Protein AF-V8N3Z1-F1 (afdb_monomer_lite)

Organism: Ophiophagus hannah (NCBI:txid8665)

pLDDT: mean 94.0, std 4.14, range [64.0, 97.62]

Radius of gyration: 14.52 Å; chains: 1; bounding box: 36×22×40 Å

Structure (mmCIF, N/CA/C/O backbone):
data_AF-V8N3Z1-F1
#
_entry.id   AF-V8N3Z1-F1
#
loop_
_atom_site.group_PDB
_atom_site.id
_atom_site.type_symbol
_atom_site.label_atom_id
_atom_site.label_alt_id
_atom_site.label_comp_id
_atom_site.label_asym_id
_atom_site.label_entity_id
_atom_site.label_seq_id
_atom_site.pdbx_PDB_ins_code
_atom_site.Cartn_x
_atom_site.Cartn_y
_atom_site.Cartn_z
_atom_site.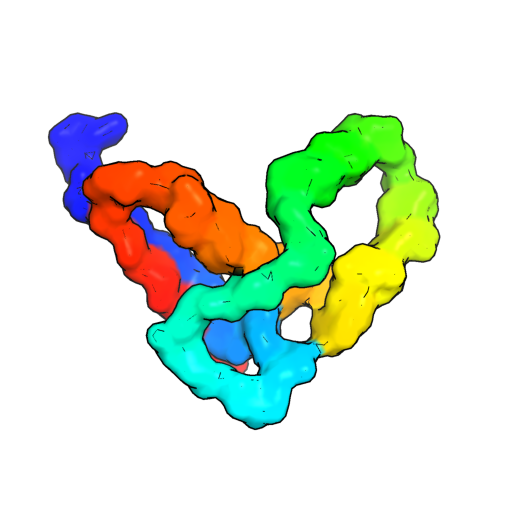occupancy
_atom_site.B_iso_or_equiv
_atom_site.auth_seq_id
_atom_site.auth_comp_id
_atom_site.auth_asym_id
_atom_site.auth_atom_id
_atom_site.pdbx_PDB_model_num
ATOM 1 N N . MET A 1 1 ? -5.528 6.542 21.474 1.00 79.56 1 MET A N 1
ATOM 2 C CA . MET A 1 1 ? -6.396 7.722 21.240 1.00 79.56 1 MET A CA 1
ATOM 3 C C . MET A 1 1 ? -7.759 7.444 21.866 1.00 79.56 1 MET A C 1
ATOM 5 O O . MET A 1 1 ? -8.368 6.463 21.483 1.00 79.56 1 MET A O 1
ATOM 9 N N . LYS A 1 2 ? -8.218 8.220 22.863 1.00 87.25 2 LYS A N 1
ATOM 10 C CA . LYS A 1 2 ? -9.425 7.871 23.658 1.00 87.25 2 LYS A CA 1
ATOM 11 C C . LYS A 1 2 ? -10.777 8.174 22.980 1.00 87.25 2 LYS A C 1
ATOM 13 O O . LYS A 1 2 ? -11.800 7.780 23.516 1.00 87.25 2 LYS A O 1
ATOM 18 N N . LYS A 1 3 ? -10.783 8.901 21.859 1.00 94.94 3 LYS A N 1
ATOM 19 C CA . LYS A 1 3 ? -11.986 9.307 21.100 1.00 94.94 3 LYS A CA 1
ATOM 20 C C . LYS A 1 3 ? -11.823 9.052 19.591 1.00 94.94 3 LYS A C 1
ATOM 22 O O . LYS A 1 3 ? -12.242 9.865 18.777 1.00 94.94 3 LYS A O 1
ATOM 27 N N . LEU A 1 4 ? -11.062 8.018 19.223 1.00 94.25 4 LEU A N 1
ATOM 28 C CA . LEU A 1 4 ? -10.862 7.662 17.818 1.00 94.25 4 LEU A CA 1
ATOM 29 C C . LEU A 1 4 ? -12.033 6.790 17.369 1.00 94.25 4 LEU A C 1
ATOM 31 O O . LEU A 1 4 ? -12.182 5.685 17.875 1.00 94.25 4 LEU A O 1
ATOM 35 N N . GLU A 1 5 ? -12.821 7.293 16.425 1.00 95.12 5 GLU A N 1
ATOM 36 C CA . GLU A 1 5 ? -14.001 6.590 15.906 1.00 95.12 5 GLU A CA 1
ATOM 37 C C . GLU A 1 5 ? -13.683 5.774 14.647 1.00 95.12 5 GLU A C 1
ATOM 39 O O . GLU A 1 5 ? -14.191 4.667 14.463 1.00 95.12 5 GLU A O 1
ATOM 44 N N . ALA A 1 6 ? -12.824 6.313 13.777 1.00 96.31 6 ALA A N 1
ATOM 45 C CA . ALA A 1 6 ? -12.417 5.674 12.535 1.00 96.31 6 ALA A CA 1
ATOM 46 C C . ALA A 1 6 ? -11.061 6.195 12.042 1.00 96.31 6 ALA A C 1
ATOM 48 O O . ALA A 1 6 ? -10.672 7.331 12.324 1.00 96.31 6 ALA A O 1
ATOM 49 N N . LEU A 1 7 ? -10.374 5.369 11.255 1.00 96.31 7 LEU A N 1
ATOM 50 C CA . LEU A 1 7 ? -9.220 5.750 10.447 1.00 96.31 7 LEU A CA 1
ATOM 51 C C . LEU A 1 7 ? -9.649 5.831 8.983 1.00 96.31 7 LEU A C 1
ATOM 53 O O . LEU A 1 7 ? -10.173 4.871 8.425 1.00 96.31 7 LEU A O 1
ATOM 57 N N . ILE A 1 8 ? -9.388 6.968 8.346 1.00 97.31 8 ILE A N 1
ATOM 58 C CA . ILE A 1 8 ? -9.641 7.146 6.917 1.00 97.31 8 ILE A CA 1
ATOM 59 C C . ILE A 1 8 ? -8.295 7.216 6.208 1.00 97.31 8 ILE A C 1
ATOM 61 O O . ILE A 1 8 ? -7.528 8.159 6.409 1.00 97.31 8 ILE A O 1
ATOM 65 N N . HIS A 1 9 ? -7.999 6.214 5.385 1.00 97.56 9 HIS A N 1
ATOM 66 C CA . HIS A 1 9 ? -6.812 6.215 4.545 1.00 97.56 9 HIS A CA 1
ATOM 67 C C . HIS A 1 9 ? -7.147 6.763 3.158 1.00 97.56 9 HIS A C 1
ATOM 69 O O . HIS A 1 9 ? -7.967 6.201 2.432 1.00 97.56 9 HIS A O 1
ATOM 75 N N . ILE A 1 10 ? -6.483 7.854 2.777 1.00 97.19 10 ILE A N 1
ATOM 76 C CA . ILE A 1 10 ? -6.589 8.412 1.429 1.00 97.19 10 ILE A CA 1
ATOM 77 C C . ILE A 1 10 ? -5.537 7.750 0.540 1.00 97.19 10 ILE A C 1
ATOM 79 O O . ILE A 1 10 ? -4.335 8.020 0.654 1.00 97.19 10 ILE A O 1
ATOM 83 N N . SER A 1 11 ? -6.004 6.876 -0.343 1.00 97.12 11 SER A N 1
ATOM 84 C CA . SER A 1 11 ? -5.207 6.208 -1.363 1.00 97.12 11 SER A CA 1
ATOM 85 C C . SER A 1 11 ? -5.325 6.956 -2.698 1.00 97.12 11 SER A C 1
ATOM 87 O O . SER A 1 11 ? -5.231 8.182 -2.730 1.00 97.12 11 SER A O 1
ATOM 89 N N . THR A 1 12 ? -5.490 6.242 -3.808 1.00 96.62 12 THR A N 1
ATOM 90 C CA . THR A 1 12 ? -5.674 6.779 -5.155 1.00 96.62 12 THR A CA 1
ATOM 91 C C . THR A 1 12 ? -6.366 5.740 -6.031 1.00 96.62 12 THR A C 1
ATOM 93 O O . THR A 1 12 ? -6.136 4.543 -5.866 1.00 96.62 12 THR A O 1
ATOM 96 N N . ALA A 1 13 ? -7.172 6.182 -6.998 1.00 95.38 13 ALA A N 1
ATOM 97 C CA . ALA A 1 13 ? -7.744 5.311 -8.027 1.00 95.38 13 ALA A CA 1
ATOM 98 C C . ALA A 1 13 ? -6.665 4.568 -8.845 1.00 95.38 13 ALA A C 1
ATOM 100 O O . ALA A 1 13 ? -6.933 3.520 -9.425 1.00 95.38 13 ALA A O 1
ATOM 101 N N . PHE A 1 14 ? -5.426 5.072 -8.848 1.00 94.94 14 PHE A N 1
ATOM 102 C CA . PHE A 1 14 ? -4.289 4.472 -9.545 1.00 94.94 14 PHE A CA 1
ATOM 103 C C . PHE A 1 14 ? -3.538 3.405 -8.727 1.00 94.94 14 PHE A C 1
ATOM 105 O O . PHE A 1 14 ? -2.545 2.870 -9.217 1.00 94.94 14 PHE A O 1
ATOM 112 N N . SER A 1 15 ? -3.964 3.065 -7.502 1.00 96.25 15 SER A N 1
ATOM 113 C CA . SER A 1 15 ? -3.225 2.119 -6.646 1.00 96.25 15 SER A CA 1
ATOM 114 C C . SER A 1 15 ? -3.134 0.725 -7.268 1.00 96.25 15 SER A C 1
ATOM 116 O O . SER A 1 15 ? -2.149 0.028 -7.075 1.00 96.25 15 SER A O 1
ATOM 118 N N . ASN A 1 16 ? -4.106 0.352 -8.099 1.00 96.19 16 ASN A N 1
ATOM 119 C CA . ASN A 1 16 ? -4.150 -0.925 -8.810 1.00 96.19 16 ASN A CA 1
ATOM 120 C C . ASN A 1 16 ? -4.132 -0.735 -10.338 1.00 96.19 16 ASN A C 1
ATOM 122 O O . ASN A 1 16 ? -4.756 -1.497 -11.074 1.00 96.19 16 ASN A O 1
ATOM 126 N N . CYS A 1 17 ? -3.437 0.303 -10.828 1.00 94.44 17 CYS A N 1
ATOM 127 C CA . CYS A 1 17 ? -3.376 0.650 -12.257 1.00 94.44 17 CYS A CA 1
ATOM 128 C C . CYS A 1 17 ? -2.639 -0.371 -13.142 1.00 94.44 17 CYS A C 1
ATOM 130 O O . CYS A 1 17 ? -2.723 -0.289 -14.364 1.00 94.44 17 CYS A O 1
ATOM 132 N N . ASN A 1 18 ? -1.979 -1.365 -12.546 1.00 94.19 18 ASN A N 1
ATOM 133 C CA . ASN A 1 18 ? -1.485 -2.557 -13.235 1.00 94.19 18 ASN A CA 1
ATOM 134 C C . ASN A 1 18 ? -2.618 -3.509 -13.683 1.00 94.19 18 ASN A C 1
ATOM 136 O O . ASN A 1 18 ? -2.372 -4.493 -14.378 1.00 94.19 18 ASN A O 1
ATOM 140 N N . ARG A 1 19 ? -3.871 -3.238 -13.294 1.00 94.31 19 ARG A N 1
ATOM 141 C CA . ARG A 1 19 ? -5.064 -3.994 -13.692 1.00 94.31 19 ARG A CA 1
ATOM 142 C C . ARG A 1 19 ? -5.913 -3.183 -14.664 1.00 94.31 19 ARG A C 1
ATOM 144 O O . ARG A 1 19 ? -6.052 -1.972 -14.539 1.00 94.31 19 ARG A O 1
ATOM 151 N N . ARG A 1 20 ? -6.563 -3.877 -15.602 1.00 93.94 20 ARG A N 1
ATOM 152 C CA . ARG A 1 20 ? -7.482 -3.253 -16.570 1.00 93.94 20 ARG A CA 1
ATOM 153 C C . ARG A 1 20 ? -8.818 -2.830 -15.950 1.00 93.94 20 ARG A C 1
ATOM 155 O O . ARG A 1 20 ? -9.420 -1.861 -16.400 1.00 93.94 20 ARG A O 1
ATOM 162 N N . HIS A 1 21 ? -9.283 -3.574 -14.952 1.00 94.31 21 HIS A N 1
ATOM 163 C CA . HIS A 1 21 ? -10.531 -3.324 -14.239 1.00 94.31 21 HIS A CA 1
ATOM 164 C C . HIS A 1 21 ? -10.237 -3.299 -12.739 1.00 94.31 21 HIS A C 1
ATOM 166 O O . HIS A 1 21 ? -9.556 -4.193 -12.233 1.00 94.31 21 HIS A O 1
ATOM 172 N N . ILE A 1 22 ? -10.720 -2.254 -12.066 1.00 93.44 22 ILE A N 1
ATOM 173 C CA . ILE A 1 22 ? -10.512 -2.005 -10.639 1.00 93.44 22 ILE A CA 1
ATOM 174 C C . ILE A 1 22 ? -11.892 -1.932 -9.982 1.00 93.44 22 ILE A C 1
ATOM 176 O O . ILE A 1 22 ? -12.762 -1.186 -10.423 1.00 93.44 22 ILE A O 1
ATOM 180 N N . GLU A 1 23 ? -12.074 -2.729 -8.942 1.00 94.69 23 GLU A N 1
ATOM 181 C CA . GLU A 1 23 ? -13.275 -2.896 -8.135 1.00 94.69 23 GLU A CA 1
ATOM 182 C C . GLU A 1 23 ? -12.994 -2.418 -6.701 1.00 94.69 23 GLU A C 1
ATOM 184 O O . GLU A 1 23 ? -11.839 -2.292 -6.272 1.00 94.69 23 GLU A O 1
ATOM 189 N N . GLU A 1 24 ? -14.052 -2.189 -5.924 1.00 93.56 24 GLU A N 1
ATOM 190 C CA . GLU A 1 24 ? -13.948 -1.802 -4.512 1.00 93.56 24 GLU A CA 1
ATOM 191 C C . GLU A 1 24 ? -13.699 -3.015 -3.611 1.00 93.56 24 GLU A C 1
ATOM 193 O O . GLU A 1 24 ? -14.512 -3.402 -2.773 1.00 93.56 24 GLU A O 1
ATOM 198 N N . VAL A 1 25 ? -12.540 -3.635 -3.823 1.00 94.44 25 VAL A N 1
ATOM 199 C CA . VAL A 1 25 ? -12.024 -4.763 -3.050 1.00 94.44 25 VAL A CA 1
ATOM 200 C C . VAL A 1 25 ? -10.570 -4.520 -2.657 1.00 94.44 25 VAL A C 1
ATOM 202 O O . VAL A 1 25 ? -9.868 -3.680 -3.233 1.00 94.44 25 VAL A O 1
ATOM 205 N N . PHE A 1 26 ? -10.103 -5.288 -1.677 1.00 93.50 26 PHE A N 1
ATOM 206 C CA . PHE A 1 26 ? -8.681 -5.387 -1.388 1.00 93.50 26 PHE A CA 1
ATOM 207 C C . PHE A 1 26 ? -8.011 -6.307 -2.398 1.00 93.50 26 PHE A C 1
ATOM 209 O O . PHE A 1 26 ? -8.426 -7.453 -2.583 1.00 93.50 26 PHE A O 1
ATOM 216 N N . TYR A 1 27 ? -6.957 -5.807 -3.029 1.00 94.06 27 TYR A N 1
ATOM 217 C CA . TYR A 1 27 ? -6.168 -6.587 -3.966 1.00 94.06 27 TYR A CA 1
ATOM 218 C C . TYR A 1 27 ? -4.942 -7.189 -3.276 1.00 94.06 27 TYR A C 1
ATOM 220 O O . TYR A 1 27 ? -4.311 -6.522 -2.453 1.00 94.06 27 TYR A O 1
ATOM 228 N N . PRO A 1 28 ? -4.570 -8.437 -3.612 1.00 91.69 28 PRO A N 1
ATOM 229 C CA . PRO A 1 28 ? -3.304 -8.994 -3.169 1.00 91.69 28 PRO A CA 1
ATOM 230 C C . PRO A 1 28 ? -2.146 -8.253 -3.841 1.00 91.69 28 PRO A C 1
ATOM 232 O O . PRO A 1 28 ? -2.225 -7.874 -5.016 1.00 91.69 28 PRO A O 1
ATOM 235 N N . VAL A 1 29 ? -1.063 -8.095 -3.088 1.00 93.38 29 VAL A N 1
ATOM 236 C CA . VAL A 1 29 ? 0.209 -7.529 -3.543 1.00 93.38 29 VAL A CA 1
ATOM 237 C C . VAL A 1 29 ? 1.246 -8.648 -3.699 1.00 93.38 29 VAL A C 1
ATOM 239 O O . VAL A 1 29 ? 1.153 -9.661 -3.005 1.00 93.38 29 VAL A O 1
ATOM 242 N N . PRO A 1 30 ? 2.226 -8.507 -4.608 1.00 89.19 30 PRO A N 1
ATOM 243 C CA . PRO A 1 30 ? 3.214 -9.558 -4.868 1.00 89.19 30 PRO A CA 1
ATOM 244 C C . PRO A 1 30 ? 4.249 -9.714 -3.746 1.00 89.19 30 PRO A C 1
ATOM 246 O O . PRO A 1 30 ? 4.948 -10.723 -3.696 1.00 89.19 30 PRO A O 1
ATOM 249 N N . VAL A 1 31 ? 4.368 -8.718 -2.863 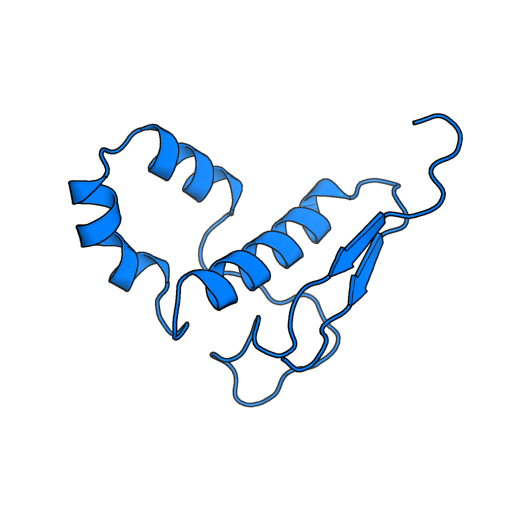1.00 90.56 31 VAL A N 1
ATOM 250 C CA . VAL A 1 31 ? 5.356 -8.676 -1.784 1.00 90.56 31 VAL A CA 1
ATOM 251 C C . VAL A 1 31 ? 4.662 -8.289 -0.486 1.00 90.56 31 VAL A C 1
ATOM 253 O O . VAL A 1 31 ? 3.930 -7.303 -0.442 1.00 90.56 31 VAL A O 1
ATOM 256 N N . GLU A 1 32 ? 4.931 -9.051 0.572 1.00 93.38 32 GLU A N 1
ATOM 257 C CA . GLU A 1 32 ? 4.475 -8.749 1.928 1.00 93.38 32 GLU A CA 1
ATOM 258 C C . GLU A 1 32 ? 5.076 -7.407 2.404 1.00 93.38 32 GLU A C 1
ATOM 260 O O . GLU A 1 32 ? 6.308 -7.294 2.463 1.00 93.38 32 GLU A O 1
ATOM 265 N N . PRO A 1 33 ? 4.259 -6.390 2.755 1.00 93.44 33 PRO A N 1
ATOM 266 C CA . PRO A 1 33 ? 4.753 -5.053 3.091 1.00 93.44 33 PRO A CA 1
ATOM 267 C C . PRO A 1 33 ? 5.794 -5.034 4.214 1.00 93.44 33 PRO A C 1
ATOM 269 O O . PRO A 1 33 ? 6.755 -4.269 4.137 1.00 93.44 33 PRO A O 1
ATOM 272 N N . LYS A 1 34 ? 5.645 -5.893 5.233 1.00 92.19 34 LYS A N 1
ATOM 273 C CA . LYS A 1 34 ? 6.611 -5.987 6.341 1.00 92.19 34 LYS A CA 1
ATOM 274 C C . LYS A 1 34 ? 7.990 -6.445 5.867 1.00 92.19 34 LYS A C 1
ATOM 276 O O . LYS A 1 34 ? 8.979 -5.789 6.168 1.00 92.19 34 LYS A O 1
ATOM 281 N N . ASN A 1 35 ? 8.045 -7.489 5.041 1.00 92.94 35 ASN A N 1
ATOM 282 C CA . ASN A 1 35 ? 9.305 -7.995 4.490 1.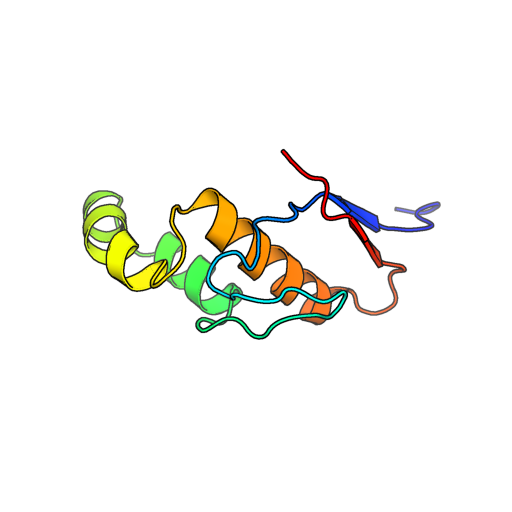00 92.94 35 ASN A CA 1
ATOM 283 C C . ASN A 1 35 ? 10.000 -6.946 3.611 1.00 92.94 35 ASN A C 1
ATOM 285 O O . ASN A 1 35 ? 11.226 -6.853 3.605 1.00 92.94 35 ASN A O 1
ATOM 289 N N . LEU A 1 36 ? 9.222 -6.157 2.862 1.00 92.88 36 LEU A N 1
ATOM 290 C CA . LEU A 1 36 ? 9.764 -5.068 2.055 1.00 92.88 36 LEU A CA 1
ATOM 291 C C . LEU A 1 36 ? 10.351 -3.952 2.928 1.00 92.88 36 LEU A C 1
ATOM 293 O O . LEU A 1 36 ? 11.440 -3.467 2.630 1.00 92.88 36 LEU A O 1
ATOM 297 N N . LEU A 1 37 ? 9.649 -3.553 3.992 1.00 92.06 37 LEU A N 1
ATOM 298 C CA . LEU A 1 37 ? 10.145 -2.554 4.943 1.00 92.06 37 LEU A CA 1
ATOM 299 C C . LEU A 1 37 ? 11.442 -3.013 5.612 1.00 92.06 37 LEU A C 1
ATOM 301 O O . LEU A 1 37 ? 12.384 -2.226 5.696 1.00 92.06 37 LEU A O 1
ATOM 305 N N . ASP A 1 38 ? 11.509 -4.283 6.016 1.00 92.62 38 ASP A N 1
ATOM 306 C CA . ASP A 1 38 ? 12.722 -4.869 6.579 1.00 92.62 38 ASP A CA 1
ATOM 307 C C . ASP A 1 38 ? 13.862 -4.816 5.560 1.00 92.62 38 ASP A C 1
ATOM 309 O O . ASP A 1 38 ? 14.914 -4.255 5.857 1.00 92.62 38 ASP A O 1
ATOM 313 N N . LEU A 1 39 ? 13.646 -5.315 4.336 1.00 91.12 39 LEU A N 1
ATOM 314 C CA . LEU A 1 39 ? 14.651 -5.294 3.269 1.00 91.12 39 LEU A CA 1
ATOM 315 C C . LEU A 1 39 ? 15.211 -3.885 3.051 1.00 91.12 39 LEU A C 1
ATOM 317 O O . LEU A 1 39 ? 16.424 -3.707 3.109 1.00 91.12 39 LEU A O 1
ATOM 321 N N . VAL A 1 40 ? 14.335 -2.897 2.839 1.00 89.69 40 VAL A N 1
ATOM 322 C CA . VAL A 1 40 ? 14.714 -1.497 2.581 1.00 89.69 40 VAL A CA 1
ATOM 323 C C . VAL A 1 40 ? 15.479 -0.883 3.760 1.00 89.69 40 VAL A C 1
ATOM 325 O O . VAL A 1 40 ? 16.307 -0.003 3.546 1.00 89.69 40 VAL A O 1
ATOM 328 N N . GLY A 1 41 ? 15.257 -1.356 4.990 1.00 90.88 41 GLY A N 1
ATOM 329 C CA . GLY A 1 41 ? 16.013 -0.924 6.167 1.00 90.88 41 GLY A CA 1
ATOM 330 C C . GLY A 1 41 ? 17.450 -1.460 6.245 1.00 90.88 41 GLY A C 1
ATOM 331 O O . GLY A 1 41 ? 18.272 -0.863 6.938 1.00 90.88 41 GLY A O 1
ATOM 332 N N . TRP A 1 42 ? 17.769 -2.559 5.550 1.00 92.38 42 TRP A N 1
ATOM 333 C CA . TRP A 1 42 ? 19.090 -3.209 5.597 1.00 92.38 42 TRP A CA 1
ATOM 334 C C . TRP A 1 42 ? 20.021 -2.837 4.441 1.00 92.38 42 TRP A C 1
ATOM 336 O O . TRP A 1 42 ? 21.238 -2.972 4.579 1.00 92.38 42 TRP A O 1
ATOM 346 N N . ILE A 1 43 ? 19.474 -2.417 3.301 1.00 92.81 43 ILE A N 1
ATOM 347 C CA . ILE A 1 43 ? 20.248 -2.149 2.084 1.00 92.81 43 ILE A CA 1
ATOM 348 C C . ILE A 1 43 ? 20.534 -0.655 1.895 1.00 92.81 43 ILE A C 1
ATOM 350 O O . ILE A 1 43 ? 19.772 0.202 2.336 1.00 92.81 43 ILE A O 1
ATOM 354 N N . ASP A 1 44 ? 21.642 -0.333 1.224 1.00 94.38 44 ASP A N 1
ATOM 355 C CA . ASP A 1 44 ? 21.985 1.053 0.902 1.00 94.38 44 ASP A CA 1
ATOM 356 C C . ASP A 1 44 ? 21.154 1.615 -0.266 1.00 94.38 44 ASP A C 1
ATOM 358 O O . ASP A 1 44 ? 20.544 0.879 -1.046 1.00 94.38 44 ASP A O 1
ATOM 362 N N . GLY A 1 45 ? 21.154 2.944 -0.406 1.00 92.38 45 GLY A N 1
ATOM 363 C CA . GLY A 1 45 ? 20.372 3.644 -1.428 1.00 92.38 45 GLY A CA 1
ATOM 364 C C . GLY A 1 45 ? 20.690 3.222 -2.865 1.00 92.38 45 GLY A C 1
ATOM 365 O O . GLY A 1 45 ? 19.776 3.117 -3.678 1.00 92.38 45 GLY A O 1
ATOM 366 N N . SER A 1 46 ? 21.952 2.912 -3.173 1.00 94.38 46 SER A N 1
ATOM 367 C CA . SER A 1 46 ? 22.344 2.501 -4.526 1.00 94.38 46 SER A CA 1
ATOM 368 C C . SER A 1 46 ? 21.781 1.126 -4.883 1.00 94.38 46 SER A C 1
ATOM 370 O O . SER A 1 46 ? 21.304 0.912 -6.000 1.00 94.38 46 SER A O 1
ATOM 372 N N . LEU A 1 47 ? 21.754 0.211 -3.910 1.00 94.19 47 LEU A N 1
ATOM 373 C CA . LEU A 1 47 ? 21.137 -1.094 -4.080 1.00 94.19 47 LEU A CA 1
ATOM 374 C C . LEU A 1 47 ? 19.610 -0.979 -4.176 1.00 94.19 47 LEU A C 1
ATOM 376 O O . LEU A 1 47 ? 19.028 -1.641 -5.032 1.00 94.19 47 LEU A O 1
ATOM 380 N N . ILE A 1 48 ? 18.970 -0.114 -3.374 1.00 94.19 48 ILE A N 1
ATOM 381 C CA . ILE A 1 48 ? 17.523 0.172 -3.470 1.00 94.19 48 ILE A CA 1
ATOM 382 C C . ILE A 1 48 ? 17.169 0.620 -4.885 1.00 94.19 48 ILE A C 1
ATOM 384 O O . ILE A 1 48 ? 16.256 0.062 -5.496 1.00 94.19 48 ILE A O 1
ATOM 388 N N . GLU A 1 49 ? 17.892 1.601 -5.425 1.00 94.50 49 GLU A N 1
ATOM 389 C CA . GLU A 1 49 ? 17.658 2.116 -6.776 1.00 94.50 49 GLU A CA 1
ATOM 390 C C . GLU A 1 49 ? 17.812 1.019 -7.833 1.00 94.50 49 GLU A C 1
ATOM 392 O O . GLU A 1 49 ? 16.961 0.892 -8.715 1.00 94.50 49 GLU A O 1
ATOM 397 N N . ALA A 1 50 ? 18.835 0.169 -7.702 1.00 95.44 50 ALA A N 1
ATOM 398 C CA . ALA A 1 50 ? 19.078 -0.932 -8.627 1.00 95.44 50 ALA A CA 1
ATOM 399 C C . ALA A 1 50 ? 17.961 -1.993 -8.615 1.00 95.44 50 ALA A C 1
ATOM 401 O O . ALA A 1 50 ? 17.614 -2.531 -9.668 1.00 95.44 50 ALA A O 1
ATOM 402 N N . ILE A 1 51 ? 17.379 -2.301 -7.448 1.00 93.06 51 ILE A N 1
ATOM 403 C CA . ILE A 1 51 ? 16.323 -3.322 -7.333 1.00 93.06 51 ILE A CA 1
ATOM 404 C C . ILE A 1 51 ? 14.907 -2.766 -7.526 1.00 93.06 51 ILE A C 1
ATOM 406 O O . ILE A 1 51 ? 13.998 -3.538 -7.836 1.00 93.06 51 ILE A O 1
ATOM 410 N N . THR A 1 52 ? 14.705 -1.451 -7.379 1.00 94.38 52 THR A N 1
ATOM 411 C CA . THR A 1 52 ? 13.384 -0.797 -7.437 1.00 94.38 52 THR A CA 1
ATOM 412 C C . THR A 1 52 ? 12.562 -1.178 -8.674 1.00 94.38 52 THR A C 1
ATOM 414 O O . THR A 1 52 ? 11.393 -1.515 -8.485 1.00 94.38 52 THR A O 1
ATOM 417 N N . PRO A 1 53 ? 13.109 -1.209 -9.909 1.00 94.69 53 PRO A N 1
ATOM 418 C CA . PRO A 1 53 ? 12.334 -1.602 -11.089 1.00 94.69 53 PRO A CA 1
ATOM 419 C C . PRO A 1 53 ? 11.729 -3.007 -10.979 1.00 94.69 53 PRO A C 1
ATOM 421 O O . PRO A 1 53 ? 10.597 -3.227 -11.394 1.00 94.69 53 PRO A O 1
ATOM 424 N N . ASN A 1 54 ? 12.455 -3.947 -10.365 1.00 92.44 54 ASN A N 1
ATOM 425 C CA . ASN A 1 54 ? 11.962 -5.307 -10.144 1.00 92.44 54 ASN A CA 1
ATOM 426 C C . ASN A 1 54 ? 10.947 -5.369 -8.995 1.00 92.44 54 ASN A C 1
ATOM 428 O O . ASN A 1 54 ? 10.015 -6.164 -9.050 1.00 92.44 54 ASN A O 1
ATOM 432 N N . LEU A 1 55 ? 11.114 -4.534 -7.962 1.00 91.44 55 LEU A N 1
ATOM 433 C CA . LEU A 1 55 ? 10.192 -4.477 -6.824 1.00 91.44 55 LEU A CA 1
ATOM 434 C C . LEU A 1 55 ? 8.822 -3.922 -7.215 1.00 91.44 55 LEU A C 1
ATOM 436 O O . LEU A 1 55 ? 7.806 -4.474 -6.800 1.00 91.44 55 LEU A O 1
ATOM 440 N N . ILE A 1 56 ? 8.794 -2.831 -7.990 1.00 94.31 56 ILE A N 1
ATOM 441 C CA . ILE A 1 56 ? 7.534 -2.193 -8.387 1.00 94.31 56 ILE A CA 1
ATOM 442 C C . ILE A 1 56 ? 6.823 -2.951 -9.510 1.00 94.31 56 ILE A C 1
ATOM 444 O O . ILE A 1 56 ? 5.634 -2.733 -9.694 1.00 94.31 56 ILE A O 1
ATOM 448 N N . GLY A 1 57 ? 7.508 -3.834 -10.245 1.00 93.44 57 GLY A N 1
ATOM 449 C CA . GLY A 1 57 ? 6.909 -4.673 -11.285 1.00 93.44 57 GLY A CA 1
ATOM 450 C C . GLY A 1 57 ? 6.098 -3.871 -12.308 1.00 93.44 57 GLY A C 1
ATOM 451 O O . GLY A 1 57 ? 6.601 -2.929 -12.911 1.00 93.44 57 GLY A O 1
ATOM 452 N N . ASP A 1 58 ? 4.825 -4.236 -12.477 1.00 94.62 58 ASP A N 1
ATOM 453 C CA . ASP A 1 58 ? 3.917 -3.619 -13.456 1.00 94.62 58 ASP A CA 1
ATOM 454 C C . ASP A 1 58 ? 3.394 -2.229 -13.044 1.00 94.62 58 ASP A C 1
ATOM 456 O O . ASP A 1 58 ? 2.653 -1.592 -13.799 1.00 94.62 58 ASP A O 1
ATOM 460 N N . TRP A 1 59 ? 3.721 -1.746 -11.841 1.00 96.06 59 TRP A N 1
ATOM 461 C CA . TRP A 1 59 ? 3.321 -0.406 -11.426 1.00 96.06 59 TRP A CA 1
ATOM 462 C C . TRP A 1 59 ? 4.184 0.655 -12.121 1.00 96.06 59 TRP A C 1
ATOM 464 O O . TRP A 1 59 ? 5.408 0.548 -12.149 1.00 96.06 59 TRP A O 1
ATOM 474 N N . PRO A 1 60 ? 3.581 1.750 -12.614 1.00 95.75 60 PRO A N 1
ATOM 475 C CA . PRO A 1 60 ? 4.299 2.775 -13.370 1.00 95.75 60 PRO A CA 1
ATOM 476 C C . PRO A 1 60 ? 5.274 3.594 -12.515 1.00 95.75 60 PRO A C 1
ATOM 478 O O . PRO A 1 60 ? 6.113 4.311 -13.056 1.00 95.75 60 PRO A O 1
ATOM 481 N N . ASN A 1 61 ? 5.128 3.572 -11.187 1.00 95.75 61 ASN A N 1
ATOM 482 C CA . ASN A 1 61 ? 5.989 4.295 -10.254 1.00 95.75 61 ASN A CA 1
ATOM 483 C C . ASN A 1 61 ? 5.839 3.771 -8.816 1.00 95.75 61 ASN A C 1
ATOM 485 O O . ASN A 1 61 ? 4.853 3.125 -8.454 1.00 95.75 61 ASN A O 1
ATOM 489 N N . THR A 1 62 ? 6.796 4.140 -7.963 1.00 95.44 62 THR A N 1
ATOM 490 C CA . THR A 1 62 ? 6.814 3.808 -6.529 1.00 95.44 62 THR A CA 1
ATOM 491 C C . THR A 1 62 ? 5.631 4.397 -5.755 1.00 95.44 62 THR A C 1
ATOM 493 O O . THR A 1 62 ? 5.203 3.819 -4.758 1.00 95.44 62 THR A O 1
ATOM 496 N N . TYR A 1 63 ? 5.051 5.511 -6.212 1.00 95.88 63 TYR A N 1
AT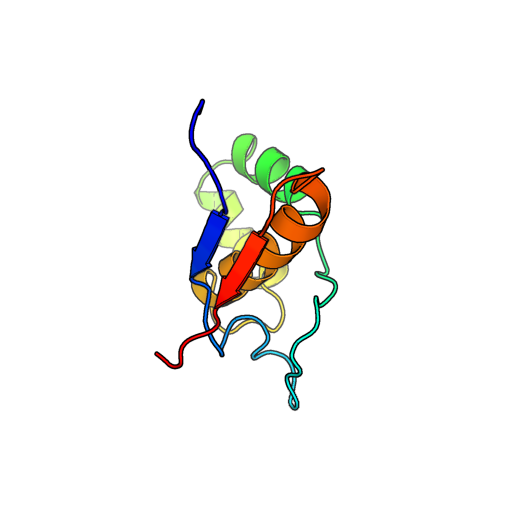OM 497 C CA . TYR A 1 63 ? 3.874 6.116 -5.584 1.00 95.88 63 TYR A CA 1
ATOM 498 C C . TYR A 1 63 ? 2.646 5.196 -5.670 1.00 95.88 63 TYR A C 1
ATOM 500 O O . TYR A 1 63 ? 2.079 4.834 -4.642 1.00 95.88 63 TYR A O 1
ATOM 508 N N . THR A 1 64 ? 2.262 4.763 -6.872 1.00 96.25 64 THR A N 1
ATOM 509 C CA . THR A 1 64 ? 1.110 3.864 -7.073 1.00 96.25 64 THR A CA 1
ATOM 510 C C . THR A 1 64 ? 1.327 2.512 -6.394 1.00 96.25 64 THR A C 1
ATOM 512 O O . THR A 1 64 ? 0.417 2.005 -5.739 1.00 96.25 64 THR A O 1
ATOM 515 N N . PHE A 1 65 ? 2.555 1.991 -6.451 1.00 96.31 65 PHE A N 1
ATOM 516 C CA . PHE A 1 65 ? 2.952 0.7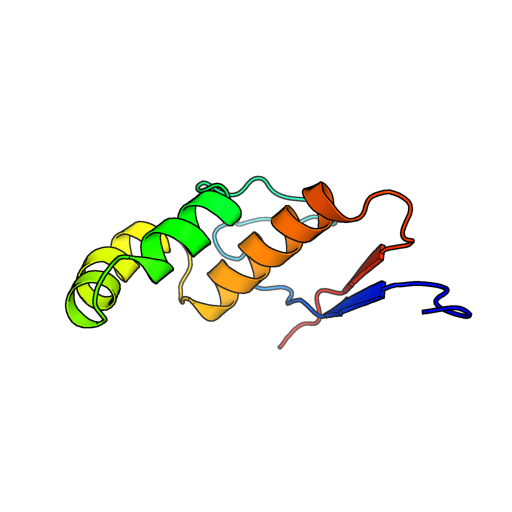71 -5.755 1.00 96.31 65 PHE A CA 1
ATOM 517 C C . PHE A 1 65 ? 2.827 0.892 -4.227 1.00 96.31 65 PHE A C 1
ATOM 519 O O . PHE A 1 65 ? 2.188 0.061 -3.583 1.00 96.31 65 PHE A O 1
ATOM 526 N N . SER A 1 66 ? 3.364 1.961 -3.627 1.00 95.88 66 SER A N 1
ATOM 527 C CA . SER A 1 66 ? 3.283 2.175 -2.173 1.00 95.88 66 SER A CA 1
ATOM 528 C C . SER A 1 66 ? 1.844 2.336 -1.679 1.00 95.88 66 SER A C 1
ATOM 530 O O . SER A 1 66 ? 1.513 1.867 -0.587 1.00 95.88 66 SER A O 1
ATOM 532 N N . LYS A 1 67 ? 0.960 2.936 -2.488 1.00 97.25 67 LYS A N 1
ATOM 533 C CA . LYS A 1 67 ? -0.475 3.006 -2.191 1.00 97.25 67 LYS A CA 1
ATOM 534 C C . LYS A 1 67 ? -1.104 1.615 -2.151 1.00 97.25 67 LYS A C 1
ATOM 536 O O . LYS A 1 67 ? -1.772 1.306 -1.171 1.00 97.25 67 LYS A O 1
ATOM 541 N N . ALA A 1 68 ? -0.819 0.756 -3.132 1.00 97.00 68 ALA A N 1
ATOM 542 C CA . ALA A 1 68 ? -1.286 -0.634 -3.138 1.00 97.00 68 ALA A CA 1
ATOM 543 C C . ALA A 1 68 ? -0.826 -1.409 -1.891 1.00 97.00 68 ALA A C 1
ATOM 545 O O . ALA A 1 68 ? -1.631 -2.044 -1.211 1.00 97.00 68 ALA A O 1
ATOM 546 N N . LEU A 1 69 ? 0.464 -1.298 -1.550 1.00 97.00 69 LEU A N 1
ATOM 547 C CA . LEU A 1 69 ? 1.042 -1.934 -0.363 1.00 97.00 69 LEU A CA 1
ATOM 548 C C . LEU A 1 69 ? 0.404 -1.436 0.934 1.00 97.00 69 LEU A C 1
ATOM 550 O O . LEU A 1 69 ? 0.158 -2.225 1.842 1.00 97.00 69 LEU A O 1
ATOM 554 N N . THR A 1 70 ? 0.119 -0.137 1.024 1.00 97.00 70 THR A N 1
ATOM 555 C CA . THR A 1 70 ? -0.487 0.450 2.225 1.00 97.00 70 THR A CA 1
ATOM 556 C C . THR A 1 70 ?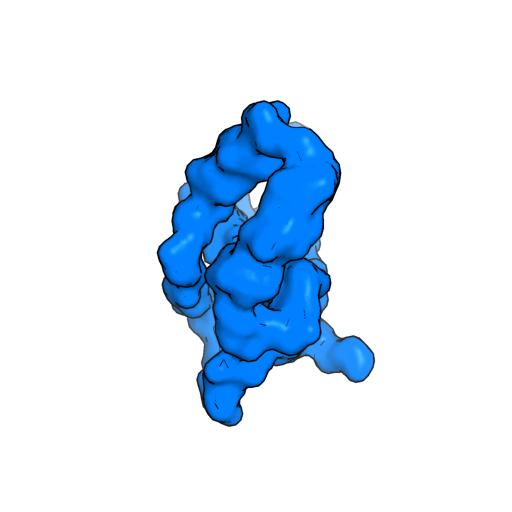 -1.920 -0.036 2.418 1.00 97.00 70 THR A C 1
ATOM 558 O O . THR A 1 70 ? -2.303 -0.354 3.540 1.00 97.00 70 THR A O 1
ATOM 561 N N . GLU A 1 71 ? -2.708 -0.137 1.343 1.00 97.44 71 GLU A N 1
ATOM 562 C CA . GLU A 1 71 ? -4.059 -0.707 1.414 1.00 97.44 71 GLU A CA 1
ATOM 563 C C . GLU A 1 71 ? -4.029 -2.154 1.930 1.00 97.44 71 GLU A C 1
ATOM 565 O O . GLU A 1 71 ? -4.833 -2.515 2.791 1.00 97.44 71 GLU A O 1
ATOM 570 N N . HIS A 1 72 ? -3.067 -2.956 1.460 1.00 96.50 72 HIS A N 1
ATOM 571 C CA . HIS A 1 72 ? -2.869 -4.329 1.923 1.00 96.50 72 HIS A CA 1
ATOM 572 C C . HIS A 1 72 ? -2.461 -4.395 3.402 1.00 96.50 72 HIS A C 1
ATOM 574 O O . HIS A 1 72 ? -3.085 -5.108 4.186 1.00 96.50 72 HIS A O 1
ATOM 580 N N . LEU A 1 73 ? -1.474 -3.591 3.810 1.00 96.12 73 LEU A N 1
ATOM 581 C CA . LEU A 1 73 ? -1.012 -3.532 5.197 1.00 96.12 73 LEU A CA 1
ATOM 582 C C . LEU A 1 73 ? -2.137 -3.106 6.151 1.00 96.12 73 LEU A C 1
ATOM 584 O O . LEU A 1 73 ? -2.297 -3.675 7.226 1.00 96.12 73 LEU A O 1
ATOM 588 N N . ILE A 1 74 ? -2.959 -2.133 5.752 1.00 96.25 74 ILE A N 1
ATOM 589 C CA . ILE A 1 74 ? -4.134 -1.719 6.525 1.00 96.25 74 ILE A CA 1
ATOM 590 C C . ILE A 1 74 ? -5.109 -2.884 6.700 1.00 96.25 74 ILE A C 1
ATOM 592 O O . ILE A 1 74 ? -5.630 -3.076 7.797 1.00 96.25 74 ILE A O 1
ATOM 596 N N . GLN A 1 75 ? -5.358 -3.667 5.647 1.00 95.12 75 GLN A N 1
ATOM 597 C CA . GLN A 1 75 ? -6.241 -4.829 5.733 1.00 95.12 75 GLN A CA 1
ATOM 598 C C . GLN A 1 75 ? -5.753 -5.839 6.778 1.00 95.12 75 GLN A C 1
ATOM 600 O O . GLN A 1 75 ? -6.568 -6.373 7.532 1.00 95.12 75 GLN A O 1
ATOM 605 N N . GLN A 1 76 ? -4.440 -6.077 6.824 1.00 94.69 76 GLN A N 1
ATOM 606 C CA . GLN A 1 76 ? -3.802 -7.008 7.754 1.00 94.69 76 GLN A CA 1
ATOM 607 C C . GLN A 1 76 ? -3.800 -6.474 9.196 1.00 94.69 76 GLN A C 1
ATOM 609 O O . GLN A 1 76 ? -4.101 -7.215 10.129 1.00 94.69 76 GLN A O 1
ATOM 614 N N . GLU A 1 77 ? -3.503 -5.185 9.384 1.00 94.94 77 GLU A N 1
ATOM 615 C CA . GLU A 1 77 ? -3.190 -4.612 10.702 1.00 94.94 77 GLU A CA 1
ATOM 616 C C . GLU A 1 77 ? -4.347 -3.854 11.365 1.00 94.94 77 GLU A C 1
ATOM 618 O O . GLU A 1 77 ? -4.237 -3.476 12.531 1.00 94.94 77 GLU A O 1
ATOM 623 N N . LYS A 1 78 ? -5.470 -3.610 10.671 1.00 95.06 78 LYS A N 1
ATOM 624 C CA . LYS A 1 78 ? -6.564 -2.779 11.216 1.00 95.06 78 LYS A CA 1
ATOM 625 C C . LYS A 1 78 ? -7.127 -3.273 12.554 1.00 95.06 78 LYS A C 1
ATOM 627 O O . LYS A 1 78 ? -7.705 -2.473 13.287 1.00 95.06 78 LYS A O 1
ATOM 632 N N . GLY A 1 79 ? -7.022 -4.571 12.854 1.00 94.56 79 GLY A N 1
ATOM 633 C CA . GLY A 1 79 ? -7.673 -5.188 14.011 1.00 94.56 79 GLY A CA 1
ATOM 634 C C . GLY A 1 79 ? -9.160 -4.813 14.092 1.00 94.56 79 GLY A C 1
ATOM 635 O O . GLY A 1 79 ? -9.894 -4.919 13.098 1.00 94.56 79 GLY A O 1
ATOM 636 N N . ASP A 1 80 ? -9.561 -4.308 15.260 1.00 93.69 80 ASP A N 1
ATOM 637 C CA . ASP A 1 80 ? -10.926 -3.863 15.577 1.00 93.69 80 ASP A CA 1
ATOM 638 C C . ASP A 1 80 ? -11.214 -2.402 15.185 1.00 93.69 80 ASP A C 1
ATOM 640 O O . ASP A 1 80 ? -12.288 -1.874 15.473 1.00 93.69 80 ASP A O 1
ATOM 644 N N . LEU A 1 81 ? -10.269 -1.712 14.538 1.00 95.25 81 LEU A N 1
ATOM 645 C CA . LEU A 1 81 ? -10.471 -0.330 14.120 1.00 95.25 81 LEU A CA 1
ATOM 646 C C . LEU A 1 81 ? -11.430 -0.261 12.925 1.00 95.25 81 LEU A C 1
ATOM 648 O O . LEU A 1 81 ? -11.280 -0.988 11.938 1.00 95.25 81 LEU A O 1
ATOM 652 N N . ASN A 1 82 ? -12.380 0.673 12.981 1.00 95.69 82 ASN A N 1
ATOM 653 C CA . ASN A 1 82 ? -13.168 1.047 11.812 1.00 95.69 82 ASN A CA 1
ATOM 654 C C . ASN A 1 82 ? -12.251 1.765 10.822 1.00 95.69 82 ASN A C 1
ATOM 656 O O . ASN A 1 82 ? -11.762 2.861 11.108 1.00 95.69 82 ASN A O 1
ATOM 660 N N . VAL A 1 83 ? -12.007 1.153 9.665 1.00 97.00 83 VAL A N 1
ATOM 661 C CA . VAL A 1 83 ? -11.145 1.727 8.630 1.00 97.00 83 VAL A CA 1
ATOM 662 C C . VAL A 1 83 ? -11.900 1.843 7.319 1.00 97.00 83 VAL A C 1
ATOM 664 O O . VAL A 1 83 ? -12.560 0.896 6.897 1.00 97.00 83 VAL A O 1
ATOM 667 N N . ALA A 1 84 ? -11.760 2.990 6.661 1.00 96.69 84 ALA A N 1
ATOM 668 C CA . ALA A 1 84 ? -12.185 3.178 5.283 1.00 96.69 84 ALA A CA 1
ATOM 669 C C . ALA A 1 84 ? -10.995 3.595 4.416 1.00 96.69 84 ALA A C 1
ATOM 671 O O . ALA A 1 84 ? -10.144 4.383 4.840 1.00 96.69 84 ALA A O 1
ATOM 672 N N . ILE A 1 85 ? -10.960 3.078 3.191 1.00 97.62 85 ILE A N 1
ATOM 673 C CA . ILE A 1 85 ? -10.002 3.474 2.161 1.00 97.62 85 ILE A CA 1
ATOM 674 C C . ILE A 1 85 ? -10.771 4.262 1.113 1.00 97.62 85 ILE A C 1
ATOM 676 O O . ILE A 1 85 ? -11.762 3.780 0.574 1.00 97.62 85 ILE A O 1
ATOM 680 N N . ILE A 1 86 ? -10.311 5.477 0.833 1.00 97.38 86 ILE A N 1
ATOM 681 C CA . ILE A 1 86 ? -10.878 6.327 -0.212 1.00 97.38 86 ILE A CA 1
ATOM 682 C C . ILE A 1 86 ? -9.847 6.433 -1.328 1.00 97.38 86 ILE A C 1
ATOM 684 O O . ILE A 1 86 ? -8.703 6.818 -1.083 1.00 97.38 86 ILE A O 1
ATOM 688 N N . ARG A 1 87 ? -10.255 6.099 -2.553 1.00 97.25 87 ARG A N 1
ATOM 689 C CA . ARG A 1 87 ? -9.416 6.128 -3.757 1.00 97.25 87 ARG A CA 1
ATOM 690 C C . ARG A 1 87 ? -9.843 7.285 -4.673 1.00 97.25 87 ARG A C 1
ATOM 692 O O . ARG A 1 87 ? -10.552 7.054 -5.650 1.00 97.25 87 ARG A O 1
ATOM 699 N N . PRO A 1 88 ? -9.459 8.539 -4.374 1.00 95.50 88 PRO A N 1
ATOM 700 C CA . PRO A 1 88 ? -9.769 9.655 -5.262 1.00 95.50 88 PRO A CA 1
ATOM 701 C C . PRO A 1 88 ? -9.066 9.488 -6.617 1.00 95.50 88 PRO A C 1
ATOM 703 O O . PRO A 1 88 ? -7.969 8.920 -6.694 1.00 95.50 88 PRO A O 1
ATOM 706 N N . SER A 1 89 ? -9.671 10.024 -7.678 1.00 87.62 89 SER A N 1
ATOM 707 C CA . SER A 1 89 ? -8.927 10.342 -8.898 1.00 87.62 89 SER A CA 1
ATOM 708 C C . SER A 1 89 ? -7.937 11.469 -8.592 1.00 87.62 89 SER A C 1
ATOM 710 O O . SER A 1 89 ? -8.284 12.395 -7.857 1.00 87.62 89 SER A O 1
ATOM 712 N N . ILE A 1 90 ? -6.718 11.368 -9.121 1.00 64.00 90 ILE A N 1
ATOM 713 C CA . ILE A 1 90 ? -5.717 12.447 -9.071 1.00 64.00 90 ILE A CA 1
ATOM 714 C C . ILE A 1 90 ? -6.041 13.468 -10.156 1.00 64.00 90 ILE A C 1
ATOM 716 O O . ILE A 1 90 ? -6.381 13.013 -11.272 1.00 64.00 90 ILE A O 1
#

InterPro domains:
  IPR013120 Fatty acyl-CoA reductase-like, NAD-binding domain [PF07993] (1-90)
  IPR026055 Fatty acyl-CoA reductase [PTHR11011] (2-90)

Foldseek 3Di:
DVPAQAAEAEFAPLLVVLDPDDDPDQDDDPDQLVVVVVVVVPDDPVVCVVCVCVRQDSRPDPRSPVSSNVSVVCVVPVPPHHYDYDHYHD

Sequence (90 aa):
MKKLEALIHISTAFSNCNRRHIEEVFYPVPVEPKNLLDLVGWIDGSLIEAITPNLIGDWPNTYTFSKALTEHLIQQEKGDLNVAIIRPSI

Secondary structure (DSSP, 8-state):
-TT---EEEE--TTTTTTSSS--SSPPP-SS-HHHHHHHHHHS-HHHHHHHHHHHHTTSSSHHHHHHHHHHHHHHHH-TTS-EEEE----